Protein AF-A0AAU5TNE8-F1 (afdb_monomer_lite)

Radius of gyration: 31.51 Å; chains: 1; bounding box: 57×42×97 Å

Structure (mmCIF, N/CA/C/O backbone):
data_AF-A0AAU5TNE8-F1
#
_entry.id   AF-A0AAU5TNE8-F1
#
loop_
_atom_site.group_PDB
_atom_site.id
_atom_site.type_symbol
_atom_site.label_atom_id
_atom_site.label_alt_id
_atom_site.label_comp_id
_atom_site.label_asym_id
_atom_site.label_entity_id
_atom_site.label_seq_id
_atom_site.pdbx_PDB_ins_code
_atom_site.Cartn_x
_atom_site.Cartn_y
_atom_site.Cartn_z
_atom_site.occupancy
_atom_site.B_iso_or_equiv
_atom_site.auth_seq_id
_atom_site.auth_comp_id
_atom_site.auth_asym_id
_atom_site.auth_atom_id
_atom_site.pdbx_PDB_model_num
ATOM 1 N N . MET A 1 1 ? 38.203 -33.015 -80.759 1.00 47.75 1 MET A N 1
ATOM 2 C CA . MET A 1 1 ? 38.980 -33.986 -79.953 1.00 47.75 1 MET A CA 1
ATOM 3 C C . MET A 1 1 ? 40.430 -33.514 -79.987 1.00 47.75 1 MET A C 1
ATOM 5 O O . MET A 1 1 ? 41.069 -33.700 -81.006 1.00 47.75 1 MET A O 1
ATOM 9 N N . ARG A 1 2 ? 40.957 -32.768 -79.017 1.00 47.88 2 ARG A N 1
ATOM 10 C CA . ARG A 1 2 ? 41.160 -33.107 -77.602 1.00 47.88 2 ARG A CA 1
ATOM 11 C C . ARG A 1 2 ? 41.302 -31.795 -76.814 1.00 47.88 2 ARG A C 1
ATOM 13 O O . ARG A 1 2 ? 42.073 -30.944 -77.235 1.00 47.88 2 ARG A O 1
ATOM 20 N N . GLY A 1 3 ? 40.516 -31.645 -75.749 1.00 40.56 3 GLY A N 1
ATOM 21 C CA . GLY A 1 3 ? 40.559 -30.490 -74.856 1.00 40.56 3 GLY A CA 1
ATOM 22 C C . GLY A 1 3 ? 41.758 -30.569 -73.918 1.00 40.56 3 GLY A C 1
ATOM 23 O O . GLY A 1 3 ? 42.051 -31.624 -73.357 1.00 40.56 3 GLY A O 1
ATOM 24 N N . GLU A 1 4 ? 42.445 -29.446 -73.806 1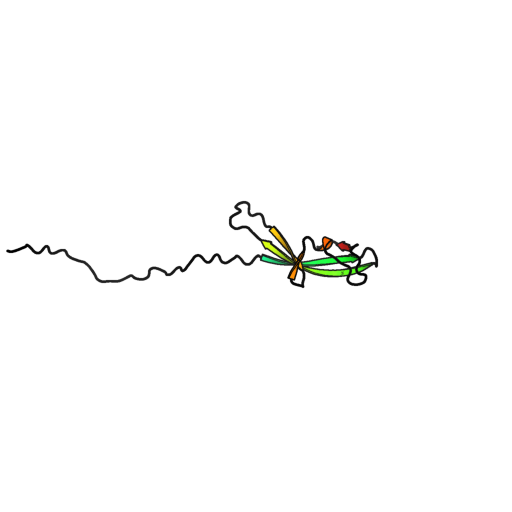.00 46.97 4 GLU A N 1
ATOM 25 C CA . GLU A 1 4 ? 43.505 -29.147 -72.856 1.00 46.97 4 GLU A CA 1
ATOM 26 C C . GLU A 1 4 ? 42.980 -29.140 -71.410 1.00 46.97 4 GLU A C 1
ATOM 28 O O . GLU A 1 4 ? 42.032 -28.434 -71.066 1.00 46.97 4 GLU A O 1
ATOM 33 N N . ALA A 1 5 ? 43.579 -29.985 -70.570 1.00 46.53 5 ALA A N 1
ATOM 34 C CA . ALA A 1 5 ? 43.318 -30.039 -69.141 1.00 46.53 5 ALA A CA 1
ATOM 35 C C . ALA A 1 5 ? 44.068 -28.891 -68.455 1.00 46.53 5 ALA A C 1
ATOM 37 O O . ALA A 1 5 ? 45.297 -28.855 -68.424 1.00 46.53 5 ALA A O 1
ATOM 38 N N . PHE A 1 6 ? 43.299 -27.941 -67.936 1.00 41.50 6 PHE A N 1
ATOM 39 C CA . PHE A 1 6 ? 43.762 -26.830 -67.120 1.00 41.50 6 PHE A CA 1
ATOM 40 C C . PHE A 1 6 ? 44.018 -27.340 -65.693 1.00 41.50 6 PHE A C 1
ATOM 42 O O . PHE A 1 6 ? 43.082 -27.543 -64.920 1.00 41.50 6 PHE A O 1
ATOM 49 N N . GLU A 1 7 ? 45.281 -27.604 -65.359 1.00 44.84 7 GLU A N 1
ATOM 50 C CA . GLU A 1 7 ? 45.697 -27.938 -63.995 1.00 44.84 7 GLU A CA 1
ATOM 51 C C . GLU A 1 7 ? 45.730 -26.668 -63.133 1.00 44.84 7 GLU A C 1
ATOM 53 O O . GLU A 1 7 ? 46.653 -25.858 -63.211 1.00 44.84 7 GLU A O 1
ATOM 58 N N . LEU A 1 8 ? 44.704 -26.496 -62.297 1.00 51.44 8 LEU A N 1
ATOM 59 C CA . LEU A 1 8 ? 44.734 -25.575 -61.162 1.00 51.44 8 LEU A CA 1
ATOM 60 C C . LEU A 1 8 ? 45.222 -26.323 -59.915 1.00 51.44 8 LEU A C 1
ATOM 62 O O . LEU A 1 8 ? 44.654 -27.370 -59.588 1.00 51.44 8 LEU A O 1
ATOM 66 N N . PRO A 1 9 ? 46.187 -25.785 -59.148 1.00 45.22 9 PRO A N 1
ATOM 67 C CA . PRO A 1 9 ? 46.537 -26.339 -57.850 1.00 45.22 9 PRO A CA 1
ATOM 68 C C . PRO A 1 9 ? 45.445 -25.973 -56.835 1.00 45.22 9 PRO A C 1
ATOM 70 O O . PRO A 1 9 ? 45.492 -24.929 -56.184 1.00 45.22 9 PRO A O 1
ATOM 73 N N . TYR A 1 10 ? 44.439 -26.836 -56.695 1.00 46.50 10 TYR A N 1
ATOM 74 C CA . TYR A 1 10 ? 43.529 -26.782 -55.556 1.00 46.50 10 TYR A CA 1
ATOM 75 C C . TYR A 1 10 ? 44.298 -27.187 -54.298 1.00 46.50 10 TYR A C 1
ATOM 77 O O . TYR A 1 10 ? 44.566 -28.360 -54.039 1.00 46.50 10 TYR A O 1
ATOM 85 N N . GLY A 1 11 ? 44.679 -26.167 -53.533 1.00 47.19 11 GLY A N 1
ATOM 86 C CA . GLY A 1 11 ? 45.250 -26.306 -52.209 1.00 47.19 11 GLY A CA 1
ATOM 87 C C . GLY A 1 11 ? 44.286 -26.983 -51.234 1.00 47.19 11 GLY A C 1
ATOM 88 O O . GLY A 1 11 ? 43.101 -26.667 -51.173 1.00 47.19 11 GLY A O 1
ATOM 89 N N . GLY A 1 12 ? 44.853 -27.894 -50.446 1.00 44.81 12 GLY A N 1
ATOM 90 C CA . GLY A 1 12 ? 44.691 -27.906 -48.993 1.00 44.81 12 GLY A CA 1
ATOM 91 C C . GLY A 1 12 ? 43.283 -28.092 -48.433 1.00 44.81 12 GLY A C 1
ATOM 92 O O . GLY A 1 12 ? 42.599 -27.143 -48.074 1.00 44.81 12 GLY A O 1
ATOM 93 N N . HIS A 1 13 ? 42.921 -29.360 -48.261 1.00 46.62 13 HIS A N 1
ATOM 94 C CA . HIS A 1 13 ? 42.265 -29.934 -47.082 1.00 46.62 13 HIS A CA 1
ATOM 95 C C . HIS A 1 13 ? 41.774 -28.979 -45.969 1.00 46.62 13 HIS A C 1
ATOM 97 O O . HIS A 1 13 ? 42.541 -28.486 -45.151 1.00 46.62 13 HIS A O 1
ATOM 103 N N . ARG A 1 14 ? 40.439 -28.883 -45.884 1.00 51.03 14 ARG A N 1
ATOM 104 C CA . ARG A 1 14 ? 39.588 -29.087 -44.692 1.00 51.03 14 ARG A CA 1
ATOM 105 C C . ARG A 1 14 ? 40.238 -28.845 -43.317 1.00 51.03 14 ARG A C 1
ATOM 107 O O . ARG A 1 14 ? 40.827 -29.751 -42.738 1.00 51.03 14 ARG A O 1
ATOM 114 N N . GLY A 1 15 ? 39.925 -27.698 -42.720 1.00 42.94 15 GLY A N 1
ATOM 115 C CA . GLY A 1 15 ? 39.995 -27.491 -41.274 1.00 42.94 15 GLY A CA 1
ATOM 116 C C . GLY A 1 15 ? 39.365 -26.156 -40.888 1.00 42.94 15 GLY A C 1
ATOM 117 O O . GLY A 1 15 ? 39.895 -25.118 -41.259 1.00 42.94 15 GLY A O 1
ATOM 118 N N . GLY A 1 16 ? 38.235 -26.179 -40.172 1.00 44.22 16 GLY A N 1
ATOM 119 C CA . GLY A 1 16 ? 37.654 -24.962 -39.589 1.00 44.22 16 GLY A CA 1
ATOM 120 C C . GLY A 1 16 ? 36.134 -24.815 -39.668 1.00 44.22 16 GLY A C 1
ATOM 121 O O . GLY A 1 16 ? 35.653 -23.708 -39.865 1.00 44.22 16 GLY A O 1
ATOM 122 N N . LEU A 1 17 ? 35.356 -25.887 -39.489 1.00 56.41 17 LEU A N 1
ATOM 123 C CA . LEU A 1 17 ? 33.985 -25.719 -38.996 1.00 56.41 17 LEU A CA 1
ATOM 124 C C . LEU A 1 17 ? 34.051 -25.573 -37.473 1.00 56.41 17 LEU A C 1
ATOM 126 O O . LEU A 1 17 ? 33.920 -26.549 -36.752 1.00 56.41 17 LEU A O 1
ATOM 130 N N . ASN A 1 18 ? 34.300 -24.355 -37.005 1.00 51.00 18 ASN A N 1
ATOM 131 C CA . ASN A 1 18 ? 33.852 -23.892 -35.693 1.00 51.00 18 ASN A CA 1
ATOM 132 C C . ASN A 1 18 ? 33.279 -22.484 -35.890 1.00 51.00 18 ASN A C 1
ATOM 134 O O . ASN A 1 18 ? 33.745 -21.503 -35.320 1.00 51.00 18 ASN A O 1
ATOM 138 N N . GLY A 1 19 ? 32.290 -22.392 -36.785 1.00 45.00 19 GLY A N 1
ATOM 139 C CA . GLY A 1 19 ? 31.311 -21.320 -36.720 1.00 45.00 19 GLY A CA 1
ATOM 140 C C . GLY A 1 19 ? 30.542 -21.530 -35.426 1.00 45.00 19 GLY A C 1
ATOM 141 O O . GLY A 1 19 ? 29.817 -22.511 -35.286 1.00 45.00 19 GLY A O 1
ATOM 142 N N . ILE A 1 20 ? 30.823 -20.661 -34.466 1.00 58.72 20 ILE A N 1
ATOM 143 C CA . ILE A 1 20 ? 30.176 -20.554 -33.163 1.00 58.72 20 ILE A CA 1
ATOM 144 C C . ILE A 1 20 ? 28.656 -20.695 -33.353 1.00 58.72 20 ILE A C 1
ATOM 146 O O . ILE A 1 20 ? 28.085 -19.904 -34.108 1.00 58.72 20 ILE A O 1
ATOM 150 N N . PRO A 1 21 ? 27.973 -21.658 -32.710 1.00 52.03 21 PRO A N 1
ATOM 151 C CA . PRO A 1 21 ? 26.555 -21.488 -32.478 1.00 52.03 21 PRO A CA 1
ATOM 152 C C . PRO A 1 21 ? 26.433 -20.421 -31.388 1.00 52.03 21 PRO A C 1
ATOM 154 O O . PRO A 1 21 ? 26.654 -20.725 -30.220 1.00 52.03 21 PRO A O 1
ATOM 157 N N . ASP A 1 22 ? 26.134 -19.176 -31.757 1.00 46.78 22 ASP A N 1
ATOM 158 C CA . ASP A 1 22 ? 25.468 -18.283 -30.810 1.00 46.78 22 ASP A CA 1
ATOM 159 C C . ASP A 1 22 ? 23.979 -18.333 -31.162 1.00 46.78 22 ASP A C 1
ATOM 161 O O . ASP A 1 22 ? 23.548 -17.731 -32.157 1.00 46.78 22 ASP A O 1
ATOM 165 N N . PRO A 1 23 ? 23.217 -19.215 -30.495 1.00 52.06 23 PRO A N 1
ATOM 166 C CA . PRO A 1 23 ? 21.804 -19.335 -30.753 1.00 52.06 23 PRO A CA 1
ATOM 167 C C . PRO A 1 23 ? 21.143 -18.052 -30.251 1.00 52.06 23 PRO A C 1
ATOM 169 O O . PRO A 1 23 ? 21.304 -17.691 -29.096 1.00 52.06 23 PRO A O 1
ATOM 172 N N . THR A 1 24 ? 20.375 -17.408 -31.132 1.00 47.72 24 THR A N 1
ATOM 173 C CA . THR A 1 24 ? 19.149 -16.676 -30.778 1.00 47.72 24 THR A CA 1
ATOM 174 C C . THR A 1 24 ? 19.240 -15.728 -29.579 1.00 47.72 24 THR A C 1
ATOM 176 O O . THR A 1 24 ? 19.187 -16.151 -28.437 1.00 47.72 24 THR A O 1
ATOM 179 N N . GLY A 1 25 ? 19.202 -14.419 -29.844 1.00 47.78 25 GLY A N 1
ATOM 180 C CA . GLY A 1 25 ? 17.989 -13.602 -29.656 1.00 47.78 25 GLY A CA 1
ATOM 181 C C . GLY A 1 25 ? 17.015 -13.934 -28.515 1.00 47.78 25 GLY A C 1
ATOM 182 O O . GLY A 1 25 ? 15.824 -13.691 -28.665 1.00 47.78 25 GLY A O 1
ATOM 183 N N . GLU A 1 26 ? 17.472 -14.462 -27.392 1.00 41.91 26 GLU A N 1
ATOM 184 C CA . GLU A 1 26 ? 16.750 -14.489 -26.138 1.00 41.91 26 GLU A CA 1
ATOM 185 C C . GLU A 1 26 ? 17.223 -13.251 -25.405 1.00 41.91 26 GLU A C 1
ATOM 187 O O . GLU A 1 26 ? 18.247 -13.238 -24.723 1.00 41.91 26 GLU A O 1
ATOM 192 N N . SER A 1 27 ? 16.474 -12.163 -25.594 1.00 54.47 27 SER A N 1
ATOM 193 C CA . SER A 1 27 ? 16.355 -11.161 -24.551 1.00 54.47 27 SER A CA 1
ATOM 194 C C . SER A 1 27 ? 16.142 -11.935 -23.257 1.00 54.47 27 SER A C 1
ATOM 196 O O . SER A 1 27 ? 15.040 -12.420 -23.003 1.00 54.47 27 SER A O 1
ATOM 198 N N . MET A 1 28 ? 17.203 -12.099 -22.462 1.00 46.47 28 MET A N 1
ATOM 199 C CA . MET A 1 28 ? 17.060 -12.321 -21.038 1.00 46.47 28 MET A CA 1
ATOM 200 C C . MET A 1 28 ? 16.162 -11.172 -20.625 1.00 46.47 28 MET A C 1
ATOM 202 O O . MET A 1 28 ? 16.617 -10.028 -20.603 1.00 46.47 28 MET A O 1
ATOM 206 N N . ALA A 1 29 ? 14.866 -11.441 -20.457 1.00 55.44 29 ALA A N 1
ATOM 207 C CA . ALA A 1 29 ? 13.964 -10.497 -19.843 1.00 55.44 29 ALA A CA 1
ATOM 208 C C . ALA A 1 29 ? 14.655 -10.190 -18.525 1.00 55.44 29 ALA A C 1
ATOM 210 O O . ALA A 1 29 ? 14.761 -11.075 -17.672 1.00 55.44 29 ALA A O 1
ATOM 211 N N . ALA A 1 30 ? 15.306 -9.025 -18.462 1.00 60.28 30 ALA A N 1
ATOM 212 C CA . ALA A 1 30 ? 16.133 -8.666 -17.335 1.00 60.28 30 ALA A CA 1
ATOM 213 C C . ALA A 1 30 ? 15.218 -8.828 -16.135 1.00 60.28 30 ALA A C 1
ATOM 215 O O . ALA A 1 30 ? 14.152 -8.210 -16.107 1.00 60.28 30 ALA A O 1
ATOM 216 N N . VAL A 1 31 ? 15.560 -9.750 -15.230 1.00 61.62 31 VAL A N 1
ATOM 217 C CA . VAL A 1 31 ? 14.722 -9.975 -14.059 1.00 61.62 31 VAL A CA 1
ATOM 218 C C . VAL A 1 31 ? 14.649 -8.615 -13.376 1.00 61.62 31 VAL A C 1
ATOM 220 O O . VAL A 1 31 ? 15.710 -8.077 -13.031 1.00 61.62 31 VAL A O 1
ATOM 223 N N . PRO A 1 32 ? 13.452 -8.009 -13.274 1.00 70.81 32 PRO A N 1
ATOM 224 C CA . PRO A 1 32 ? 13.331 -6.675 -12.722 1.00 70.81 32 PRO A CA 1
ATOM 225 C C . PRO A 1 32 ? 13.941 -6.711 -11.331 1.00 70.81 32 PRO A C 1
ATOM 227 O O . PRO A 1 32 ? 13.668 -7.615 -10.535 1.00 70.81 32 PRO A O 1
ATOM 230 N N . ARG A 1 33 ? 14.838 -5.764 -11.061 1.00 81.88 33 ARG A N 1
ATOM 231 C CA . ARG A 1 33 ? 15.491 -5.687 -9.759 1.00 81.88 33 ARG A CA 1
ATOM 232 C C . ARG A 1 33 ? 14.396 -5.478 -8.717 1.00 81.88 33 ARG A C 1
ATOM 234 O O . ARG A 1 33 ? 13.601 -4.553 -8.869 1.00 81.88 33 ARG A O 1
ATOM 241 N N . SER A 1 34 ? 14.378 -6.301 -7.672 1.00 86.56 34 SER A N 1
ATOM 242 C CA . SER A 1 34 ? 13.477 -6.125 -6.536 1.00 86.56 34 SER A CA 1
ATOM 243 C C . SER A 1 34 ? 14.245 -5.798 -5.259 1.00 86.56 34 SER A C 1
ATOM 245 O O . SER A 1 34 ? 15.358 -6.285 -5.046 1.00 86.56 34 SER A O 1
ATOM 247 N N . VAL A 1 35 ? 13.666 -4.947 -4.414 1.00 90.31 35 VAL A N 1
ATOM 248 C CA . VAL A 1 35 ? 14.189 -4.631 -3.079 1.00 90.31 35 VAL A CA 1
ATOM 249 C C . VAL A 1 35 ? 13.040 -4.732 -2.072 1.00 90.31 35 VAL A C 1
ATOM 251 O O . VAL A 1 35 ? 11.997 -4.124 -2.314 1.00 90.31 35 VAL A O 1
ATOM 254 N N . PRO A 1 36 ? 13.185 -5.486 -0.967 1.00 90.12 36 PRO A N 1
ATOM 255 C CA . PRO A 1 36 ? 12.200 -5.466 0.106 1.00 90.12 36 PRO A CA 1
ATOM 256 C C . PRO A 1 36 ? 12.262 -4.129 0.853 1.00 90.12 36 PRO A C 1
ATOM 258 O O . PRO A 1 36 ? 13.340 -3.700 1.259 1.00 90.12 36 PRO A O 1
ATOM 261 N N . GLU A 1 37 ? 11.111 -3.504 1.077 1.00 89.94 37 GLU A N 1
ATOM 262 C CA . GLU A 1 37 ? 10.973 -2.300 1.896 1.00 89.94 37 GLU A CA 1
ATOM 263 C C . GLU A 1 37 ? 9.843 -2.496 2.907 1.00 89.94 37 GLU A C 1
ATOM 265 O O . GLU A 1 37 ? 8.730 -2.888 2.547 1.00 89.94 37 GLU A O 1
ATOM 270 N N . THR A 1 38 ? 10.139 -2.251 4.181 1.00 90.56 38 THR A N 1
ATOM 271 C CA . THR A 1 38 ? 9.166 -2.360 5.269 1.00 90.56 38 THR A CA 1
ATOM 272 C C . THR A 1 38 ? 8.633 -0.983 5.615 1.00 90.56 38 THR A C 1
ATOM 274 O O . THR A 1 38 ? 9.394 -0.054 5.864 1.00 90.56 38 THR A O 1
ATOM 277 N N . PHE A 1 39 ? 7.311 -0.871 5.665 1.00 89.69 39 PHE A N 1
ATOM 278 C CA . PHE A 1 39 ? 6.615 0.353 6.029 1.00 89.69 39 PHE A CA 1
ATOM 279 C C . PHE A 1 39 ? 5.899 0.170 7.361 1.00 89.69 39 PHE A C 1
ATOM 281 O O . PHE A 1 39 ? 5.186 -0.818 7.550 1.00 89.69 39 PHE A O 1
ATOM 288 N N . ALA A 1 40 ? 6.041 1.153 8.248 1.00 92.25 40 ALA A N 1
ATOM 289 C CA . ALA A 1 40 ? 5.268 1.250 9.475 1.00 92.25 40 ALA A CA 1
ATOM 290 C C . ALA A 1 40 ? 4.013 2.099 9.240 1.00 92.25 40 ALA A C 1
ATOM 292 O O . ALA A 1 40 ? 4.062 3.197 8.680 1.00 92.25 40 ALA A O 1
ATOM 293 N N . PHE A 1 41 ? 2.870 1.589 9.681 1.00 93.88 41 PHE A N 1
ATOM 294 C CA . PHE A 1 41 ? 1.570 2.223 9.530 1.00 93.88 41 PHE A CA 1
ATOM 295 C C . PHE A 1 41 ? 0.930 2.471 10.888 1.00 93.88 41 PHE A C 1
ATOM 297 O O . PHE A 1 41 ? 1.041 1.655 11.802 1.00 93.88 41 PHE A O 1
ATOM 304 N N . ALA A 1 42 ? 0.166 3.555 10.978 1.00 94.69 42 ALA A N 1
ATOM 305 C CA . ALA A 1 42 ? -0.688 3.855 12.116 1.00 94.69 42 ALA A CA 1
ATOM 306 C C . ALA A 1 42 ? -2.127 4.107 11.662 1.00 94.69 42 ALA A C 1
ATOM 308 O O . ALA A 1 42 ? -2.394 4.852 10.716 1.00 94.69 42 ALA A O 1
ATOM 309 N N . CYS A 1 43 ? -3.086 3.490 12.351 1.00 95.75 43 CYS A N 1
ATOM 310 C CA . CYS A 1 43 ? -4.501 3.741 12.132 1.00 95.75 43 CYS A CA 1
ATOM 311 C C . CYS A 1 43 ? -4.936 5.004 12.880 1.00 95.75 43 CYS A C 1
ATOM 313 O O . CYS A 1 43 ? -4.990 5.018 14.108 1.00 95.75 43 CYS A O 1
ATOM 315 N N . GLY A 1 44 ? -5.371 6.025 12.145 1.00 94.06 44 GLY A N 1
ATOM 316 C CA . GLY A 1 44 ? -5.931 7.253 12.713 1.00 94.06 44 GLY A CA 1
ATOM 317 C C . GLY A 1 44 ? -7.351 7.107 13.274 1.00 94.06 44 GLY A C 1
ATOM 318 O O . GLY A 1 44 ? -7.953 8.110 13.639 1.00 94.06 44 GLY A O 1
ATOM 319 N N . ASP A 1 45 ? -7.921 5.898 13.284 1.00 94.38 45 ASP A N 1
ATOM 320 C CA . ASP A 1 45 ? -9.258 5.626 13.827 1.00 94.38 45 ASP A CA 1
ATOM 321 C C . ASP A 1 45 ? -9.203 4.871 15.164 1.00 94.38 45 ASP A C 1
ATOM 323 O O . ASP A 1 45 ? -9.789 5.311 16.146 1.00 94.38 45 ASP A O 1
ATOM 327 N N . CYS A 1 46 ? -8.446 3.768 15.236 1.00 94.56 46 CYS A N 1
ATOM 328 C CA . CYS A 1 46 ? -8.343 2.950 16.453 1.00 94.56 46 CYS A CA 1
ATOM 329 C C . CYS A 1 46 ? -6.961 2.981 17.134 1.00 94.56 46 CYS A C 1
ATOM 331 O O . CYS A 1 46 ? -6.777 2.309 18.152 1.00 94.56 46 CYS A O 1
ATOM 333 N N . GLY A 1 47 ? -5.988 3.700 16.560 1.00 93.31 47 GLY A N 1
ATOM 334 C CA . GLY A 1 47 ? -4.625 3.839 17.089 1.00 93.31 47 GLY A CA 1
ATOM 335 C C . GLY A 1 47 ? -3.735 2.602 16.942 1.00 93.31 47 GLY A C 1
ATOM 336 O O . GLY A 1 47 ? -2.647 2.567 17.501 1.00 93.31 47 GLY A O 1
ATOM 337 N N . HIS A 1 48 ? -4.186 1.562 16.237 1.00 95.25 48 HIS A N 1
ATOM 338 C CA . HIS A 1 48 ? -3.373 0.369 16.005 1.00 95.25 48 HIS A CA 1
ATOM 339 C C . HIS A 1 48 ? -2.243 0.659 15.015 1.00 95.25 48 HIS A C 1
ATOM 341 O O . HIS A 1 48 ? -2.500 1.233 13.955 1.00 95.25 48 HIS A O 1
ATOM 347 N N . THR A 1 49 ? -1.034 0.216 15.349 1.00 93.88 49 THR A N 1
ATOM 348 C CA . THR A 1 49 ? 0.136 0.265 14.476 1.00 93.88 49 THR A CA 1
ATOM 349 C C . THR A 1 49 ? 0.499 -1.129 13.984 1.00 93.88 49 THR A C 1
ATOM 351 O O . THR A 1 49 ? 0.283 -2.119 14.687 1.00 93.88 49 THR A O 1
ATOM 354 N N . TRP A 1 50 ? 1.009 -1.211 12.760 1.00 94.38 50 TRP A N 1
ATOM 355 C CA . TRP A 1 50 ? 1.506 -2.453 12.175 1.00 94.38 50 TRP A CA 1
ATOM 356 C C . TRP A 1 50 ? 2.568 -2.154 11.124 1.00 94.38 50 TRP A C 1
ATOM 358 O O . TRP A 1 50 ? 2.644 -1.043 10.604 1.00 94.38 50 TRP A O 1
ATOM 368 N N . GLU A 1 51 ? 3.356 -3.166 10.793 1.00 93.06 51 GLU A N 1
ATOM 369 C CA . GLU A 1 51 ? 4.348 -3.108 9.726 1.00 93.06 51 GLU A CA 1
ATOM 370 C C . GLU A 1 51 ? 3.925 -4.035 8.590 1.00 93.06 51 GLU A C 1
ATOM 372 O O . GLU A 1 51 ? 3.292 -5.067 8.826 1.00 93.06 51 GLU A O 1
ATOM 377 N N . ALA A 1 52 ? 4.250 -3.659 7.356 1.00 90.94 52 ALA A N 1
ATOM 378 C CA . ALA A 1 52 ? 4.117 -4.543 6.206 1.00 90.94 52 ALA A CA 1
ATOM 379 C C . ALA A 1 52 ? 5.285 -4.341 5.242 1.00 90.94 52 ALA A C 1
ATOM 381 O O . ALA A 1 52 ? 5.710 -3.209 4.989 1.00 90.94 52 ALA A O 1
ATOM 382 N N . THR A 1 53 ? 5.784 -5.448 4.699 1.00 90.75 53 THR A N 1
ATOM 383 C CA . THR A 1 53 ? 6.878 -5.452 3.730 1.00 90.75 53 THR A CA 1
ATOM 384 C C . THR A 1 53 ? 6.327 -5.533 2.313 1.00 90.75 53 THR A C 1
ATOM 386 O O . THR A 1 53 ? 5.462 -6.350 2.007 1.00 90.75 53 THR A O 1
ATOM 389 N N . PHE A 1 54 ? 6.854 -4.693 1.431 1.00 90.69 54 PHE A N 1
ATOM 390 C CA . PHE A 1 54 ? 6.536 -4.682 0.009 1.00 90.69 54 PHE A CA 1
ATOM 391 C C . PHE A 1 54 ? 7.807 -4.945 -0.792 1.00 90.69 54 PHE A C 1
ATOM 393 O O . PHE A 1 54 ? 8.907 -4.574 -0.388 1.00 90.69 54 PHE A O 1
ATOM 400 N N . GLN A 1 55 ? 7.662 -5.582 -1.946 1.00 91.69 55 GLN A N 1
ATOM 401 C CA . GLN A 1 55 ? 8.726 -5.673 -2.935 1.00 91.69 55 GLN A CA 1
ATOM 402 C C . GLN A 1 55 ? 8.633 -4.464 -3.862 1.00 91.69 55 GLN A C 1
ATOM 404 O O . GLN A 1 55 ? 7.632 -4.287 -4.554 1.00 91.69 55 GLN A O 1
ATOM 409 N N . LEU A 1 56 ? 9.679 -3.644 -3.890 1.00 89.50 56 LEU A N 1
ATOM 410 C CA . LEU A 1 56 ? 9.833 -2.576 -4.871 1.00 89.50 56 LEU A CA 1
ATOM 411 C C . LEU A 1 56 ? 10.468 -3.156 -6.117 1.00 89.50 56 LEU A C 1
ATOM 413 O O . LEU A 1 56 ? 11.643 -3.520 -6.092 1.00 89.50 56 LEU A O 1
ATOM 417 N N . MET A 1 57 ? 9.702 -3.225 -7.196 1.00 87.00 57 MET A N 1
ATOM 418 C CA . MET A 1 57 ? 10.176 -3.685 -8.491 1.00 87.00 57 MET A CA 1
ATOM 419 C C . MET A 1 57 ? 10.574 -2.486 -9.345 1.00 87.00 57 MET A C 1
ATOM 421 O O . MET A 1 57 ? 9.791 -1.554 -9.525 1.00 87.00 57 MET A O 1
ATOM 425 N N . PHE A 1 58 ? 11.800 -2.519 -9.865 1.00 82.94 58 PHE A N 1
ATOM 426 C CA . PHE A 1 58 ? 12.331 -1.508 -10.770 1.00 82.94 58 PHE A CA 1
ATOM 427 C C . PHE A 1 58 ? 12.348 -2.059 -12.193 1.00 82.94 58 PHE A C 1
ATOM 429 O O . PHE A 1 58 ? 13.082 -3.004 -12.499 1.00 82.94 58 PHE A O 1
ATOM 436 N N . PHE A 1 59 ? 11.557 -1.438 -13.060 1.00 78.56 59 PHE A N 1
ATOM 437 C CA . PHE A 1 59 ? 11.515 -1.733 -14.484 1.00 78.56 59 PHE A CA 1
ATOM 438 C C . PHE A 1 59 ? 12.274 -0.643 -15.229 1.00 78.56 59 PHE A C 1
ATOM 440 O O . PHE A 1 59 ? 11.819 0.498 -15.310 1.00 78.56 59 PHE A O 1
ATOM 447 N N . THR A 1 60 ? 13.441 -0.992 -15.757 1.00 75.75 60 THR A N 1
ATOM 448 C CA . THR A 1 60 ? 14.145 -0.150 -16.726 1.00 75.75 60 THR A CA 1
ATOM 449 C C . THR A 1 60 ? 13.689 -0.564 -18.115 1.00 75.75 60 THR A C 1
ATOM 451 O O . THR A 1 60 ? 13.804 -1.742 -18.456 1.00 75.75 60 THR A O 1
ATOM 454 N N . ASP A 1 61 ? 13.193 0.377 -18.917 1.00 70.56 61 ASP A N 1
ATOM 455 C CA . ASP A 1 61 ? 12.981 0.117 -20.340 1.00 70.56 61 ASP A CA 1
ATOM 456 C C . ASP A 1 61 ? 14.352 0.117 -21.044 1.00 70.56 61 ASP A C 1
ATOM 458 O O . ASP A 1 61 ? 15.026 1.149 -21.069 1.00 70.56 61 ASP A O 1
ATOM 462 N N . PRO A 1 62 ? 14.812 -1.020 -21.601 1.00 68.38 62 PRO A N 1
ATOM 463 C CA . PRO A 1 62 ? 16.105 -1.093 -22.278 1.00 68.38 62 PRO A CA 1
ATOM 464 C C . PRO A 1 62 ? 16.173 -0.255 -23.566 1.00 68.38 62 PRO A C 1
ATOM 466 O O . PRO A 1 62 ? 17.270 -0.024 -24.073 1.00 68.38 62 PRO A O 1
ATOM 469 N N . LEU A 1 63 ? 15.034 0.186 -24.112 1.00 74.94 63 LEU A N 1
ATOM 470 C CA . LEU A 1 63 ? 14.960 1.091 -25.263 1.00 74.94 63 LEU A CA 1
ATOM 471 C C . LEU A 1 63 ? 14.904 2.564 -24.847 1.00 74.94 63 LEU A C 1
ATOM 473 O O . LEU A 1 63 ? 15.097 3.446 -25.689 1.00 74.94 63 LEU A O 1
ATOM 477 N N . ASP A 1 64 ? 14.675 2.840 -23.565 1.00 71.19 64 ASP A N 1
ATOM 478 C CA . ASP A 1 64 ? 14.688 4.190 -23.035 1.00 71.19 64 ASP A CA 1
ATOM 479 C C . ASP A 1 64 ? 16.114 4.600 -22.654 1.00 71.19 64 ASP A C 1
ATOM 481 O O . ASP A 1 64 ? 16.629 4.315 -21.571 1.00 71.19 64 ASP A O 1
ATOM 485 N N . ALA A 1 65 ? 16.759 5.331 -23.564 1.00 66.19 65 ALA A N 1
ATOM 486 C CA . ALA A 1 65 ? 18.093 5.881 -23.350 1.00 66.19 65 ALA A CA 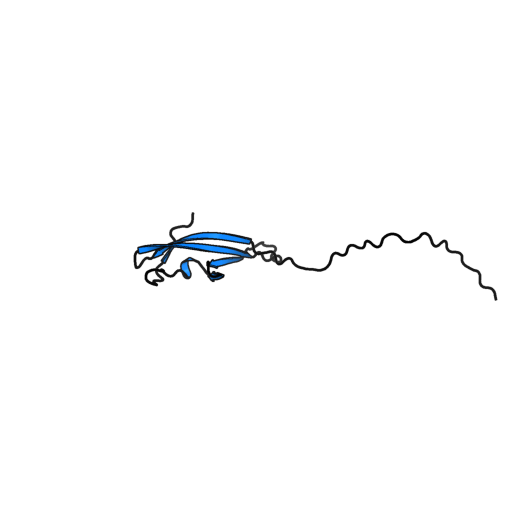1
ATOM 487 C C . ALA A 1 65 ? 18.158 6.913 -22.205 1.00 66.19 65 ALA A C 1
ATOM 489 O O . ALA A 1 65 ? 19.258 7.274 -21.785 1.00 66.19 65 ALA A O 1
ATOM 490 N N . SER A 1 66 ? 17.016 7.400 -21.699 1.00 74.56 66 SER A N 1
ATOM 491 C CA . SER A 1 66 ? 16.981 8.277 -20.524 1.00 74.56 66 SER A CA 1
ATOM 492 C C . SER A 1 66 ? 17.190 7.519 -19.209 1.00 74.56 66 SER A C 1
ATOM 494 O O . SER A 1 66 ? 17.561 8.131 -18.206 1.00 74.56 66 SER A O 1
ATOM 496 N N . GLY A 1 67 ? 17.007 6.192 -19.220 1.00 64.81 67 GLY A N 1
ATOM 497 C CA . GLY A 1 67 ? 17.173 5.341 -18.046 1.00 64.81 67 GLY A CA 1
ATOM 498 C C . GLY A 1 67 ? 16.102 5.552 -16.976 1.00 64.81 67 GLY A C 1
ATOM 499 O O . GLY A 1 67 ? 16.361 5.259 -15.807 1.00 64.81 67 GLY A O 1
ATOM 500 N N . LEU A 1 68 ? 14.922 6.069 -17.340 1.00 64.75 68 LEU A N 1
ATOM 501 C CA . LEU A 1 68 ? 13.815 6.206 -16.400 1.00 64.75 68 LE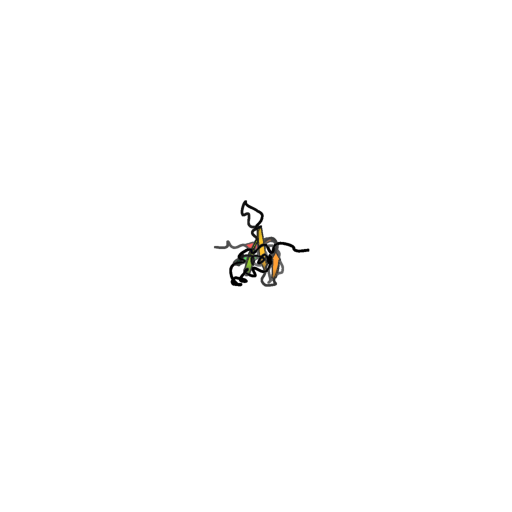U A CA 1
ATOM 502 C C . LEU A 1 68 ? 13.371 4.820 -15.920 1.00 64.75 68 LEU A C 1
ATOM 504 O O . LEU A 1 68 ? 13.048 3.926 -16.703 1.00 64.75 68 LEU A O 1
ATOM 508 N N . THR A 1 69 ? 13.361 4.644 -14.602 1.00 72.38 69 THR A N 1
ATOM 509 C CA . THR A 1 69 ? 12.881 3.430 -13.950 1.00 72.38 69 THR A CA 1
ATOM 510 C C . THR A 1 69 ? 11.431 3.613 -13.531 1.00 72.38 69 THR A C 1
ATOM 512 O O . THR A 1 69 ? 11.096 4.512 -12.759 1.00 72.38 69 THR A O 1
ATOM 515 N N . THR A 1 70 ? 10.553 2.742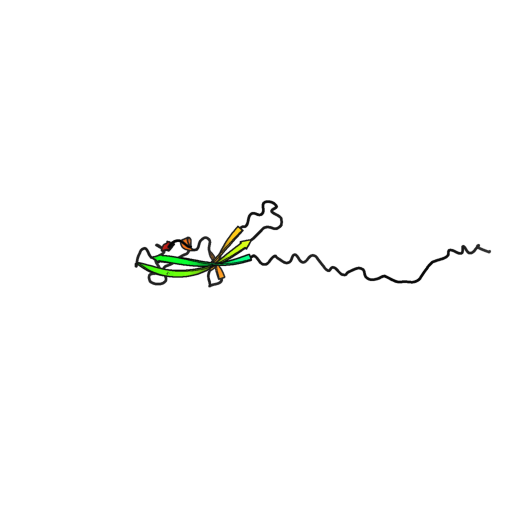 -14.024 1.00 75.19 70 THR A N 1
ATOM 516 C CA . THR A 1 70 ? 9.201 2.629 -13.471 1.00 75.19 70 THR A CA 1
ATOM 517 C C . THR A 1 70 ? 9.276 1.804 -12.192 1.00 75.19 70 THR A C 1
ATOM 519 O O . THR A 1 70 ? 9.902 0.743 -12.174 1.00 75.19 70 THR A O 1
ATOM 522 N N . GLN A 1 71 ? 8.665 2.307 -11.121 1.00 84.31 71 GLN A N 1
ATOM 523 C CA . GLN A 1 71 ? 8.607 1.638 -9.827 1.00 84.31 71 GLN A CA 1
ATOM 524 C C . GLN A 1 71 ? 7.204 1.082 -9.592 1.00 84.31 71 GLN A C 1
ATOM 526 O O . GLN A 1 71 ? 6.221 1.815 -9.699 1.00 84.31 71 GLN A O 1
ATOM 531 N N . GLU A 1 72 ? 7.124 -0.190 -9.212 1.00 88.62 72 GLU A N 1
ATOM 532 C CA . GLU A 1 72 ? 5.894 -0.808 -8.717 1.00 88.62 72 GLU A CA 1
ATOM 533 C C . GLU A 1 72 ? 6.113 -1.379 -7.316 1.00 88.62 72 GLU A C 1
ATOM 535 O O . GLU A 1 72 ? 7.174 -1.925 -7.013 1.00 88.62 72 GLU A 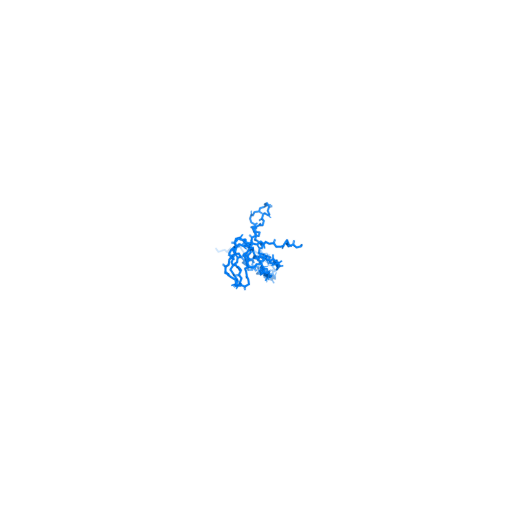O 1
ATOM 540 N N . TYR A 1 73 ? 5.095 -1.263 -6.465 1.00 88.88 73 TYR A N 1
ATOM 541 C CA . TYR A 1 73 ? 5.078 -1.866 -5.136 1.00 88.88 73 TYR A CA 1
ATOM 542 C C . TYR A 1 73 ? 4.238 -3.134 -5.185 1.00 88.88 73 TYR A C 1
ATOM 544 O O . TYR A 1 73 ? 3.089 -3.095 -5.620 1.00 88.88 73 TYR A O 1
ATOM 552 N N . VAL A 1 74 ? 4.780 -4.247 -4.708 1.00 90.06 74 VAL A N 1
ATOM 553 C CA . VAL A 1 74 ? 4.077 -5.530 -4.654 1.00 90.06 74 VAL A CA 1
ATOM 554 C C . VAL A 1 74 ? 3.956 -5.972 -3.202 1.00 90.06 74 VAL A C 1
ATOM 556 O O . VAL A 1 74 ? 4.954 -6.013 -2.486 1.00 90.06 74 VAL A O 1
ATOM 559 N N . ASP A 1 75 ? 2.737 -6.259 -2.749 1.00 90.31 75 ASP A N 1
ATOM 560 C CA . ASP A 1 75 ? 2.492 -6.730 -1.382 1.00 90.31 75 ASP A CA 1
ATOM 561 C C . ASP A 1 75 ? 2.926 -8.195 -1.176 1.00 90.31 75 ASP A C 1
ATOM 563 O O . ASP A 1 75 ? 3.281 -8.906 -2.118 1.00 90.31 75 ASP A O 1
ATOM 567 N N . GLU A 1 76 ? 2.882 -8.675 0.067 1.00 86.56 76 GLU A N 1
ATOM 568 C CA . GLU A 1 76 ? 3.255 -10.058 0.411 1.00 86.56 76 GLU A CA 1
ATOM 569 C C . GLU A 1 76 ? 2.355 -11.119 -0.249 1.00 86.56 76 GLU A C 1
ATOM 571 O O . GLU A 1 76 ? 2.753 -12.275 -0.388 1.00 86.56 76 GLU A O 1
ATOM 576 N N . ALA A 1 77 ? 1.151 -10.736 -0.686 1.00 86.06 77 ALA A N 1
ATOM 577 C CA . ALA A 1 77 ? 0.246 -11.593 -1.446 1.00 86.06 77 ALA A CA 1
ATOM 578 C C . ALA A 1 77 ? 0.534 -11.568 -2.961 1.00 86.06 77 ALA A C 1
ATOM 580 O O . ALA A 1 77 ? -0.162 -12.238 -3.728 1.00 86.06 77 ALA A O 1
ATOM 581 N N . GLY A 1 78 ? 1.543 -10.813 -3.405 1.00 85.00 78 GLY A N 1
ATOM 582 C CA . GLY A 1 78 ? 1.933 -10.685 -4.806 1.00 85.00 78 GLY A CA 1
ATOM 583 C C . GLY A 1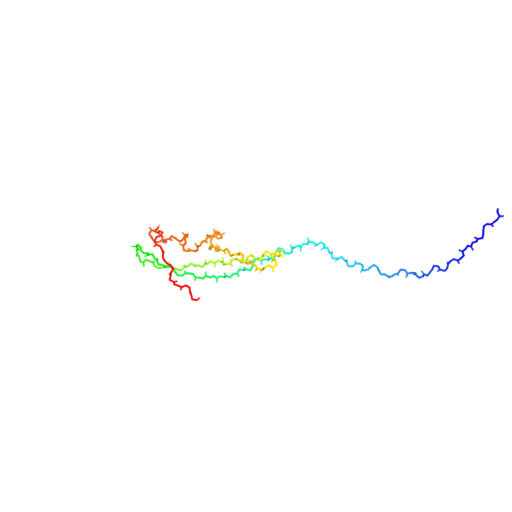 78 ? 1.090 -9.689 -5.605 1.00 85.00 78 GLY A C 1
ATOM 584 O O . GLY A 1 78 ? 1.143 -9.700 -6.835 1.00 85.00 78 GLY A O 1
ATOM 585 N N . ARG A 1 79 ? 0.289 -8.836 -4.955 1.00 86.25 79 ARG A N 1
ATOM 586 C CA . ARG A 1 79 ? -0.541 -7.840 -5.646 1.00 86.25 79 ARG A CA 1
ATOM 587 C C . ARG A 1 79 ? 0.233 -6.546 -5.847 1.00 86.25 79 ARG A C 1
ATOM 589 O O . ARG A 1 79 ? 0.730 -5.963 -4.886 1.00 86.25 79 ARG A O 1
ATOM 596 N N . ALA A 1 80 ? 0.249 -6.062 -7.086 1.00 86.44 80 ALA A N 1
ATOM 597 C CA . ALA A 1 80 ? 0.728 -4.724 -7.394 1.00 86.44 80 ALA A CA 1
ATOM 598 C C . ALA A 1 80 ? -0.220 -3.675 -6.789 1.00 86.44 80 ALA A C 1
ATOM 600 O O . ALA A 1 80 ? -1.421 -3.663 -7.074 1.00 86.44 80 ALA A O 1
ATOM 601 N N . VAL A 1 81 ? 0.324 -2.799 -5.949 1.00 86.50 81 VAL A N 1
ATOM 602 C CA . VAL A 1 81 ? -0.375 -1.671 -5.331 1.00 86.50 81 VAL A CA 1
ATOM 603 C C . VAL A 1 81 ? 0.172 -0.368 -5.892 1.00 86.50 81 VAL A C 1
ATOM 605 O O . VAL A 1 81 ? 1.359 -0.245 -6.196 1.00 86.50 81 VAL A O 1
ATOM 608 N N . ARG A 1 82 ? -0.695 0.639 -6.036 1.00 80.06 82 ARG A N 1
ATOM 609 C CA . ARG A 1 82 ? -0.260 1.931 -6.599 1.00 80.06 82 ARG A CA 1
ATOM 610 C C . ARG A 1 82 ? 0.557 2.741 -5.604 1.00 80.06 82 ARG A C 1
ATOM 612 O O . ARG A 1 82 ? 1.400 3.538 -5.995 1.00 80.06 82 ARG A O 1
ATOM 619 N N . SER A 1 83 ? 0.270 2.562 -4.321 1.00 81.94 83 SER A N 1
ATOM 620 C CA . SER A 1 83 ? 1.040 3.115 -3.216 1.00 81.94 83 SER A CA 1
ATOM 621 C C . SER A 1 83 ? 0.737 2.297 -1.960 1.00 81.94 83 SER A C 1
ATOM 623 O O . SER A 1 83 ? -0.446 2.081 -1.675 1.00 81.94 83 SER A O 1
ATOM 625 N N . PRO A 1 84 ? 1.755 1.905 -1.172 1.00 84.31 84 PRO A N 1
ATOM 626 C CA . PRO A 1 84 ? 1.561 1.195 0.092 1.00 84.31 84 PRO A CA 1
ATOM 627 C C . PRO A 1 84 ? 0.556 1.888 1.020 1.00 84.31 84 PRO A C 1
ATOM 629 O O . PRO A 1 84 ? -0.273 1.233 1.642 1.00 84.31 84 PRO A O 1
ATOM 632 N N . LEU A 1 85 ? 0.566 3.225 1.059 1.00 86.00 85 LEU A N 1
ATOM 633 C CA . LEU A 1 85 ? -0.348 4.010 1.887 1.00 86.00 85 LEU A CA 1
ATOM 634 C C . LEU A 1 85 ? -1.766 4.094 1.311 1.00 86.00 85 LEU A C 1
ATOM 636 O O . LEU A 1 85 ? -2.737 4.009 2.060 1.00 86.00 85 LEU A O 1
ATOM 640 N N . ALA A 1 86 ? -1.906 4.275 -0.005 1.00 84.00 86 ALA A N 1
ATOM 641 C CA . ALA A 1 86 ? -3.221 4.448 -0.626 1.00 84.00 86 ALA A CA 1
ATOM 642 C C . ALA A 1 86 ? -4.088 3.185 -0.520 1.00 84.00 86 ALA A C 1
ATOM 644 O O . ALA A 1 86 ? -5.315 3.288 -0.446 1.00 84.00 86 ALA A O 1
ATOM 645 N N . ASP A 1 87 ? -3.455 2.012 -0.494 1.00 86.12 87 ASP A N 1
ATOM 646 C CA . ASP A 1 87 ? -4.127 0.715 -0.421 1.00 86.12 87 ASP A CA 1
ATOM 647 C C . ASP A 1 87 ? -4.138 0.104 0.993 1.00 86.12 87 ASP A C 1
ATOM 649 O O . ASP A 1 87 ? -4.770 -0.933 1.204 1.00 86.12 87 ASP A O 1
ATOM 653 N N . ALA A 1 88 ? -3.529 0.770 1.982 1.00 89.38 88 ALA A N 1
ATOM 654 C CA . ALA A 1 88 ? -3.496 0.306 3.364 1.00 89.38 88 ALA A CA 1
ATOM 655 C C . ALA A 1 88 ? -4.894 0.269 4.011 1.00 89.38 88 ALA A C 1
ATOM 657 O O . ALA A 1 88 ? -5.672 1.228 3.972 1.00 89.38 88 ALA A O 1
ATOM 658 N N . VAL A 1 89 ? -5.190 -0.849 4.676 1.00 92.25 89 VAL A N 1
ATOM 659 C CA . VAL A 1 89 ? -6.405 -1.063 5.469 1.00 92.25 89 VAL A CA 1
ATOM 660 C C . VAL A 1 89 ? -5.985 -1.573 6.838 1.00 92.25 89 VAL A C 1
ATOM 662 O O . VAL A 1 89 ? -5.231 -2.537 6.931 1.00 92.25 89 VAL A O 1
ATOM 665 N N . CYS A 1 90 ? -6.477 -0.944 7.906 1.00 94.56 90 CYS A N 1
ATOM 666 C CA . CYS A 1 90 ? -6.163 -1.382 9.260 1.00 94.56 90 CYS A CA 1
ATOM 667 C C . CYS A 1 90 ? -6.659 -2.824 9.485 1.00 94.56 90 CYS A C 1
ATOM 669 O O . CYS A 1 90 ? -7.870 -3.052 9.402 1.00 94.56 90 CYS A O 1
ATOM 671 N N . PRO A 1 91 ? -5.788 -3.781 9.852 1.00 93.44 91 PRO A N 1
ATOM 672 C CA . PRO A 1 91 ? -6.187 -5.180 10.041 1.00 93.44 91 PRO A CA 1
ATOM 673 C C . PRO A 1 91 ? -7.091 -5.380 11.264 1.00 93.44 91 PRO A C 1
ATOM 675 O O . PRO A 1 91 ? -7.788 -6.384 11.373 1.00 93.44 91 PRO A O 1
ATOM 678 N N . ARG A 1 92 ? -7.103 -4.412 12.190 1.00 93.94 92 ARG A N 1
ATOM 679 C CA . ARG A 1 92 ? -7.875 -4.478 13.434 1.00 93.94 92 ARG A CA 1
ATOM 680 C C . ARG A 1 92 ? -9.313 -3.981 13.285 1.00 93.94 92 ARG A C 1
ATOM 682 O O . ARG A 1 92 ? -10.217 -4.583 13.850 1.00 93.94 92 ARG A O 1
ATOM 689 N N . CYS A 1 93 ? -9.527 -2.858 12.594 1.00 95.19 93 CYS A N 1
ATOM 690 C CA . CYS A 1 93 ? -10.853 -2.228 12.483 1.00 95.19 93 CYS A CA 1
ATOM 691 C C . CYS A 1 93 ? -11.349 -2.029 11.043 1.00 95.19 93 CYS A C 1
ATOM 693 O O . CYS A 1 93 ? -12.468 -1.564 10.854 1.00 95.19 93 CYS A O 1
ATOM 695 N N . GLY A 1 94 ? -10.540 -2.342 10.026 1.00 94.06 94 GLY A N 1
ATOM 696 C CA . GLY A 1 94 ? -10.906 -2.178 8.614 1.00 94.06 94 GLY A CA 1
ATOM 697 C C . GLY A 1 94 ? -10.893 -0.732 8.102 1.00 94.06 94 GLY A C 1
ATOM 698 O O . GLY A 1 94 ? -11.280 -0.481 6.963 1.00 94.06 94 GLY A O 1
ATOM 699 N N . SER A 1 95 ? -10.457 0.238 8.913 1.00 93.75 95 SER A N 1
ATOM 700 C CA . SER A 1 95 ? -10.397 1.645 8.502 1.00 93.75 95 SER A CA 1
ATOM 701 C C . SER A 1 95 ? -9.291 1.900 7.473 1.00 93.75 95 SER A C 1
ATOM 703 O O . SER A 1 95 ? -8.178 1.390 7.602 1.00 93.75 95 SER A O 1
ATOM 705 N N . ARG A 1 96 ? -9.588 2.754 6.484 1.00 93.56 96 ARG A N 1
ATOM 706 C CA . ARG A 1 96 ? -8.628 3.295 5.499 1.00 93.56 96 ARG A CA 1
ATOM 707 C C . ARG A 1 96 ? -7.978 4.607 5.952 1.00 93.56 96 ARG A C 1
ATOM 709 O O . ARG A 1 96 ? -7.195 5.192 5.212 1.00 93.56 96 ARG A O 1
ATOM 716 N N . ARG A 1 97 ? -8.302 5.102 7.156 1.00 93.38 97 ARG A N 1
ATOM 717 C CA . ARG A 1 97 ? -7.614 6.253 7.758 1.00 93.38 97 ARG A CA 1
ATOM 718 C C . ARG A 1 97 ? -6.282 5.774 8.326 1.00 93.38 97 ARG A C 1
ATOM 720 O O . ARG A 1 97 ? -6.175 5.483 9.515 1.00 93.38 97 ARG A O 1
ATOM 727 N N . VAL A 1 98 ? -5.304 5.644 7.444 1.00 93.44 98 VAL A N 1
ATOM 728 C CA . VAL A 1 98 ? -3.962 5.151 7.749 1.00 93.44 98 VAL A CA 1
ATOM 729 C C . VAL A 1 98 ? -2.949 6.249 7.441 1.00 93.44 98 VAL A C 1
ATOM 731 O O . VAL A 1 98 ? -3.141 7.015 6.499 1.00 93.44 98 VAL A O 1
ATOM 734 N N . SER A 1 99 ? -1.890 6.338 8.238 1.00 92.44 99 SER A N 1
ATOM 735 C CA . SER A 1 99 ? -0.716 7.175 7.988 1.00 92.44 99 SER A CA 1
ATOM 736 C C . SER A 1 99 ? 0.547 6.321 7.988 1.00 92.44 99 SER A C 1
ATOM 738 O O . SER A 1 99 ? 0.627 5.354 8.743 1.00 92.44 99 SER A O 1
ATOM 740 N N . LEU A 1 100 ? 1.525 6.691 7.160 1.00 89.81 100 LEU A N 1
ATOM 741 C CA . LEU A 1 100 ? 2.875 6.141 7.240 1.00 89.81 100 LEU A CA 1
ATOM 742 C C . LEU A 1 100 ? 3.626 6.812 8.384 1.00 89.81 100 LEU A C 1
ATOM 744 O O . LEU A 1 100 ? 3.712 8.041 8.446 1.00 89.81 100 LEU A O 1
ATOM 748 N N . GLU A 1 101 ? 4.203 5.998 9.251 1.00 83.50 101 GLU A N 1
ATOM 749 C CA . GLU A 1 101 ? 5.257 6.437 10.150 1.00 83.50 101 GLU A CA 1
ATOM 750 C C . GLU A 1 101 ? 6.538 6.319 9.315 1.00 83.50 101 GLU A C 1
ATOM 752 O O . GLU A 1 101 ? 6.807 5.260 8.757 1.00 83.50 101 GLU A O 1
ATOM 757 N N . ARG A 1 102 ? 7.205 7.451 9.059 1.00 63.44 102 ARG A N 1
ATOM 758 C CA . ARG A 1 102 ? 8.248 7.610 8.024 1.00 63.44 102 ARG A CA 1
ATOM 759 C C . ARG A 1 102 ? 9.144 6.364 7.850 1.00 63.44 102 ARG A C 1
ATOM 761 O O . ARG A 1 102 ? 9.742 5.962 8.846 1.00 63.44 102 ARG A O 1
ATOM 768 N N . PRO A 1 103 ? 9.314 5.840 6.619 1.00 56.09 103 PRO A N 1
ATOM 769 C CA . PRO A 1 103 ? 10.388 4.890 6.344 1.00 56.09 103 PRO A CA 1
ATOM 770 C C . PRO A 1 103 ? 11.745 5.582 6.572 1.00 56.09 103 PRO A C 1
ATOM 772 O O . PRO A 1 103 ? 11.874 6.790 6.322 1.00 56.09 103 PRO A O 1
ATOM 775 N N . GLU A 1 104 ? 12.706 4.849 7.133 1.00 50.25 104 GLU A N 1
ATOM 776 C CA . GLU A 1 104 ? 14.076 5.313 7.410 1.00 50.25 104 GLU A CA 1
ATOM 777 C C . GLU A 1 104 ? 14.993 5.261 6.184 1.00 50.25 104 GLU A C 1
ATOM 779 O O . GLU A 1 104 ? 14.843 4.335 5.358 1.00 50.25 104 GLU A O 1
#

Foldseek 3Di:
DDDDDDDDPPDDDDDDPPPDPPDDDPPPVPQFDWDKFKWWKAAPPPGDIDIFIWIWTWDFDPPPPVRDTDTWTAGPVRDTDPDCLQPDADPPPRDSRMDTPDGD

pLDDT: mean 74.4, std 18.92, range [40.56, 95.75]

Secondary structure (DSSP, 8-state):
-----------------------------PPPEEEEEEEEEEETTT--EEEEEEEEEEEE-TT-TT-PEEEEEE-TTS-EES-TTTT---TTT----EEEE---

Sequence (104 aa):
MRGEAFELPYGGHRGGLNGIPDPTGESMAAVPRSVPETFAFACGDCGHTWEATFQLMFFTDPLDASGLTTQEYVDEAGRAVRSPLADAVCPRCGSRRVSLERPE